Protein AF-A0A846T866-F1 (afdb_monomer)

Mean predicted aligned error: 5.75 Å

Sequence (91 aa):
MTDQPSNPDWPRWINDLYRLLGIRPQFVLSGQIRDVVLAPFDGQAVLLPLLDSLWEALALRGYQFLLVYDRVDGVRIHPNTPAARQCAQRA

Nearest PDB structures (foldseek):
 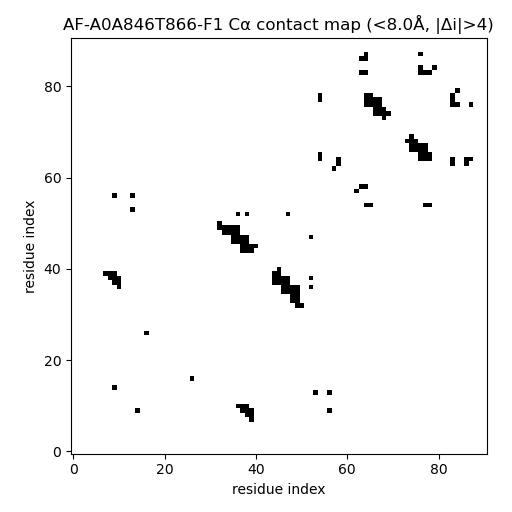 3aei-assembly2_B  TM=5.178E-01  e=3.480E+00  Thermococcus sp. JCM 11816
  8ova-assembly1_AD  TM=3.568E-01  e=3.969E+00  Trypanosoma brucei brucei
  2zdi-assembly1_B-2  TM=5.632E-01  e=9.964E+00  Pyrococcus horikoshii

Radius of gyration: 14.59 Å; Cα contacts (8 Å, |Δi|>4): 78; chains: 1; bounding box: 31×30×51 Å

pLDDT: mean 87.63, std 12.88, range [38.16, 96.62]

Structure (mmCIF, N/CA/C/O backbone):
data_AF-A0A846T866-F1
#
_entry.id   AF-A0A846T866-F1
#
loop_
_atom_site.group_PDB
_atom_site.id
_atom_site.type_symbol
_atom_site.label_atom_id
_atom_site.label_alt_id
_atom_site.label_comp_id
_atom_site.label_asym_id
_atom_site.label_entity_id
_atom_site.label_seq_id
_atom_site.pdbx_PDB_ins_code
_atom_site.Cartn_x
_atom_site.Cartn_y
_atom_site.Cartn_z
_atom_site.occupancy
_atom_site.B_iso_or_equiv
_atom_site.auth_seq_id
_atom_site.auth_comp_id
_atom_site.auth_asym_id
_atom_site.auth_atom_id
_atom_site.pdbx_PDB_model_num
ATOM 1 N N . MET A 1 1 ? 9.659 5.304 -33.819 1.00 38.78 1 MET A N 1
ATOM 2 C CA . MET A 1 1 ? 9.867 4.328 -32.733 1.00 38.78 1 MET A CA 1
ATOM 3 C C . MET A 1 1 ? 9.412 5.027 -31.466 1.00 38.78 1 MET A C 1
ATOM 5 O O . MET A 1 1 ? 10.148 5.834 -30.925 1.00 38.78 1 MET A O 1
ATOM 9 N N . THR A 1 2 ? 8.124 4.912 -31.146 1.00 38.16 2 THR A N 1
ATOM 10 C CA . THR A 1 2 ? 7.523 5.563 -29.975 1.00 38.16 2 THR A CA 1
ATOM 11 C C . THR A 1 2 ? 8.027 4.847 -28.737 1.00 38.16 2 THR A C 1
ATOM 13 O O . THR A 1 2 ? 7.665 3.692 -28.523 1.00 38.16 2 THR A O 1
ATOM 16 N N . ASP A 1 3 ? 8.886 5.520 -27.980 1.00 42.03 3 ASP A N 1
ATOM 17 C CA . ASP A 1 3 ? 9.300 5.094 -26.651 1.00 42.03 3 ASP A CA 1
ATOM 18 C C . ASP A 1 3 ? 8.033 5.083 -25.784 1.00 42.03 3 ASP A C 1
ATOM 20 O O . ASP A 1 3 ? 7.499 6.124 -25.396 1.00 42.03 3 ASP A O 1
ATOM 24 N N . GLN A 1 4 ? 7.436 3.902 -25.615 1.00 48.09 4 GLN A N 1
ATOM 25 C CA . GLN A 1 4 ? 6.463 3.698 -24.551 1.00 48.09 4 GLN A CA 1
ATOM 26 C C . GLN A 1 4 ? 7.232 3.955 -23.258 1.00 48.09 4 GLN A C 1
ATOM 28 O O . GLN A 1 4 ? 8.282 3.332 -23.102 1.00 48.09 4 GLN A O 1
ATOM 33 N N . PRO A 1 5 ? 6.764 4.828 -22.347 1.00 44.94 5 PRO A N 1
ATOM 34 C CA . PRO A 1 5 ? 7.427 4.956 -21.061 1.00 44.94 5 PRO A CA 1
ATOM 35 C C . PRO A 1 5 ? 7.456 3.554 -20.460 1.00 44.94 5 PRO A C 1
ATOM 37 O O . PRO A 1 5 ? 6.398 2.942 -20.270 1.00 44.94 5 PRO A O 1
ATOM 40 N N . SER A 1 6 ? 8.661 3.008 -20.269 1.00 56.25 6 SER A N 1
ATOM 41 C CA . SER A 1 6 ? 8.831 1.752 -19.559 1.00 56.25 6 SER A CA 1
A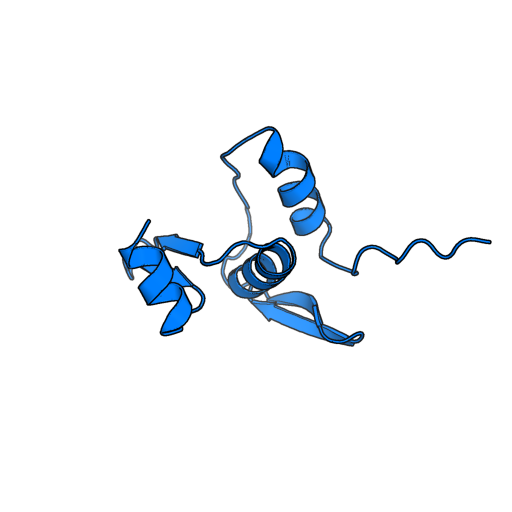TOM 42 C C . SER A 1 6 ? 8.053 1.912 -18.265 1.00 56.25 6 SER A C 1
ATOM 44 O O . SER A 1 6 ? 8.209 2.901 -17.546 1.00 56.25 6 SER A O 1
ATOM 46 N N . ASN A 1 7 ? 7.108 0.999 -18.028 1.00 57.62 7 ASN A N 1
ATOM 47 C CA . ASN A 1 7 ? 6.424 0.960 -16.749 1.00 57.62 7 ASN A CA 1
ATOM 48 C C . ASN A 1 7 ? 7.528 1.022 -15.687 1.00 57.62 7 ASN A C 1
ATOM 50 O O . ASN A 1 7 ? 8.461 0.226 -15.818 1.00 57.62 7 ASN A O 1
ATOM 54 N N . PRO A 1 8 ? 7.484 1.967 -14.726 1.00 63.84 8 PRO A N 1
ATOM 55 C CA . PRO A 1 8 ? 8.537 2.089 -13.728 1.00 63.84 8 PRO A CA 1
ATOM 56 C C . PRO A 1 8 ? 8.858 0.694 -13.188 1.00 63.84 8 PRO A C 1
ATOM 58 O O . PRO A 1 8 ? 7.917 -0.091 -13.026 1.00 63.84 8 PRO A O 1
ATOM 61 N N . ASP A 1 9 ? 10.149 0.376 -13.008 1.00 81.25 9 ASP A N 1
ATOM 62 C CA . ASP A 1 9 ? 10.680 -0.967 -12.695 1.00 81.25 9 ASP A CA 1
ATOM 63 C C . ASP A 1 9 ? 10.258 -1.451 -11.293 1.00 81.25 9 ASP A C 1
ATOM 65 O O . ASP A 1 9 ? 11.058 -1.769 -10.416 1.00 81.25 9 ASP A O 1
ATOM 69 N N . TRP A 1 10 ? 8.952 -1.476 -11.054 1.00 89.31 10 TRP A N 1
ATOM 70 C CA . TRP A 1 10 ? 8.314 -1.973 -9.862 1.00 89.31 10 TRP A CA 1
ATOM 71 C C . TRP A 1 10 ? 8.422 -3.495 -9.832 1.00 89.31 10 TRP A C 1
ATOM 73 O O . TRP A 1 10 ? 8.288 -4.154 -10.875 1.00 89.31 10 TRP A O 1
ATOM 83 N N . PRO A 1 11 ? 8.532 -4.081 -8.630 1.00 89.62 11 PRO A N 1
ATOM 84 C CA . PRO A 1 11 ? 8.355 -5.503 -8.428 1.00 89.62 11 PRO A CA 1
ATOM 85 C C . PRO A 1 11 ? 7.103 -6.006 -9.143 1.00 89.62 11 PRO A C 1
ATOM 87 O O . PRO A 1 11 ? 6.026 -5.408 -9.065 1.00 89.62 11 PRO A O 1
ATOM 90 N N . ARG A 1 12 ? 7.228 -7.147 -9.822 1.00 90.81 12 ARG A N 1
ATOM 91 C CA . ARG A 1 12 ? 6.137 -7.734 -10.609 1.00 90.81 12 ARG A CA 1
ATOM 92 C C . ARG A 1 12 ? 4.822 -7.836 -9.823 1.00 90.81 12 ARG A C 1
ATOM 94 O O . ARG A 1 12 ? 3.770 -7.542 -10.376 1.00 90.81 12 ARG A O 1
ATOM 101 N N . TRP A 1 13 ? 4.882 -8.189 -8.539 1.00 91.00 13 TRP A N 1
ATOM 102 C CA . TRP A 1 13 ? 3.693 -8.332 -7.696 1.00 91.00 13 TRP A CA 1
ATOM 103 C C . TRP A 1 13 ? 2.923 -7.013 -7.494 1.00 91.00 13 TRP A C 1
ATOM 105 O O . TRP A 1 13 ? 1.699 -7.046 -7.409 1.00 91.00 13 TRP A O 1
ATOM 115 N N . ILE A 1 14 ? 3.598 -5.856 -7.479 1.00 92.38 14 ILE A N 1
ATOM 116 C CA . ILE A 1 14 ? 2.953 -4.530 -7.408 1.00 92.38 14 ILE A CA 1
ATOM 117 C C . ILE A 1 14 ? 2.195 -4.243 -8.705 1.00 92.38 14 ILE A C 1
ATOM 119 O O . ILE A 1 14 ? 1.065 -3.746 -8.692 1.00 92.38 14 ILE A O 1
ATOM 123 N N . ASN A 1 15 ? 2.807 -4.583 -9.840 1.00 90.44 15 ASN A N 1
ATOM 124 C CA . ASN A 1 15 ? 2.171 -4.447 -11.147 1.00 90.44 15 ASN A CA 1
ATOM 125 C C . ASN A 1 15 ? 0.950 -5.366 -11.276 1.00 90.44 15 ASN A C 1
ATOM 127 O O . ASN A 1 15 ? -0.092 -4.930 -11.771 1.00 90.44 15 ASN A O 1
ATOM 131 N N . ASP A 1 16 ? 1.055 -6.603 -10.791 1.00 92.31 16 ASP A N 1
ATOM 132 C CA . ASP A 1 16 ? -0.044 -7.569 -10.786 1.00 92.31 16 ASP A CA 1
ATOM 133 C C . ASP A 1 16 ? -1.189 -7.116 -9.863 1.00 92.31 16 ASP A C 1
ATOM 135 O O . ASP A 1 16 ? -2.348 -7.133 -10.284 1.00 92.31 16 ASP A O 1
ATOM 139 N N . LEU A 1 17 ? -0.883 -6.627 -8.653 1.00 92.62 17 LEU A N 1
ATOM 140 C CA . LEU A 1 17 ? -1.875 -6.091 -7.711 1.00 92.62 17 LEU A CA 1
ATOM 141 C C . LEU A 1 17 ? -2.714 -4.990 -8.361 1.00 92.62 17 LEU A C 1
ATOM 143 O O . LEU A 1 17 ? -3.939 -5.030 -8.306 1.00 92.62 17 LEU A O 1
ATOM 147 N N . TYR A 1 18 ? -2.073 -4.042 -9.041 1.00 88.31 18 TYR A N 1
ATOM 148 C CA . TYR A 1 18 ? -2.789 -2.957 -9.704 1.00 88.31 18 TYR A CA 1
ATOM 149 C C . TYR A 1 18 ? -3.677 -3.410 -10.853 1.00 88.31 18 TYR A C 1
ATOM 151 O O . TYR A 1 18 ? -4.833 -3.000 -10.932 1.00 88.31 18 TYR A O 1
ATOM 159 N N . ARG A 1 19 ? -3.157 -4.275 -11.732 1.00 89.81 19 ARG A N 1
ATOM 160 C CA . ARG A 1 19 ? -3.936 -4.818 -12.856 1.00 89.81 19 ARG A CA 1
ATOM 161 C C . ARG A 1 19 ? -5.205 -5.513 -12.375 1.00 89.81 19 ARG A C 1
ATOM 163 O O . ARG A 1 19 ? -6.223 -5.480 -13.057 1.00 89.81 19 ARG A O 1
ATOM 170 N N . LEU A 1 20 ? -5.135 -6.145 -11.208 1.00 93.56 20 LEU A N 1
ATOM 171 C CA . LEU A 1 20 ? -6.233 -6.908 -10.634 1.00 93.56 20 LEU A CA 1
ATOM 172 C C . LEU A 1 20 ? -7.144 -6.084 -9.722 1.00 93.56 20 LEU A C 1
ATOM 174 O O . LEU A 1 20 ? -8.250 -6.540 -9.438 1.00 93.56 20 LEU A O 1
ATOM 178 N N . LEU A 1 21 ? -6.725 -4.899 -9.275 1.00 90.94 21 LEU A N 1
ATOM 179 C CA . LEU A 1 21 ? -7.454 -4.110 -8.279 1.00 90.94 21 LEU A CA 1
ATOM 180 C C . LEU A 1 21 ? -8.861 -3.711 -8.751 1.00 90.94 21 LEU A C 1
ATOM 182 O O . LEU A 1 21 ? -9.805 -3.708 -7.968 1.00 90.94 21 LEU A O 1
ATOM 186 N N . GLY A 1 22 ? -9.018 -3.435 -10.050 1.00 88.81 22 GLY A N 1
ATOM 187 C CA . GLY A 1 22 ? -10.323 -3.148 -10.658 1.00 88.81 22 GLY A CA 1
ATOM 188 C C . GLY A 1 22 ? -11.236 -4.372 -10.803 1.00 88.81 22 GLY A C 1
ATOM 189 O O . GLY A 1 22 ? -12.413 -4.223 -11.108 1.00 88.81 22 GLY A O 1
ATOM 190 N N . ILE A 1 23 ? -10.703 -5.580 -10.600 1.00 95.31 23 ILE A N 1
ATOM 191 C CA . ILE A 1 23 ? -11.421 -6.852 -10.766 1.00 95.31 23 ILE A CA 1
ATOM 192 C C . ILE A 1 23 ? -11.751 -7.465 -9.404 1.00 95.31 23 ILE A C 1
ATOM 194 O O . ILE A 1 23 ? -12.817 -8.054 -9.227 1.00 95.31 23 ILE A O 1
ATOM 198 N N . ARG A 1 24 ? -10.828 -7.373 -8.440 1.00 94.25 24 ARG A N 1
ATOM 199 C CA . ARG A 1 24 ? -10.962 -7.978 -7.112 1.00 94.25 24 ARG A CA 1
ATOM 200 C C . ARG A 1 24 ? -10.547 -6.986 -6.026 1.00 94.25 24 ARG A C 1
ATOM 202 O O . ARG A 1 24 ? -9.472 -6.406 -6.135 1.00 94.25 24 ARG A O 1
ATOM 209 N N . PRO A 1 25 ? -11.341 -6.846 -4.951 1.00 89.56 25 PRO A N 1
ATOM 210 C CA . PRO A 1 25 ? -11.027 -5.917 -3.868 1.00 89.56 25 PRO A CA 1
ATOM 211 C C . PRO A 1 25 ? -10.073 -6.500 -2.815 1.00 89.56 25 PRO A C 1
ATOM 213 O O . PRO A 1 25 ? -9.585 -5.760 -1.967 1.00 89.56 25 PRO A O 1
ATOM 216 N N . GLN A 1 26 ? -9.825 -7.815 -2.824 1.00 94.19 26 GLN A N 1
ATOM 217 C CA . GLN A 1 26 ? -9.065 -8.499 -1.779 1.00 94.19 26 GLN A CA 1
ATOM 218 C C . GLN A 1 26 ? -7.871 -9.256 -2.355 1.00 94.19 26 GLN A C 1
ATOM 220 O O . GLN A 1 26 ? -8.004 -10.034 -3.301 1.00 94.19 26 GLN A O 1
ATOM 225 N N . PHE A 1 27 ? -6.717 -9.054 -1.722 1.00 92.75 27 PHE A N 1
ATOM 226 C CA . PHE A 1 27 ? -5.448 -9.681 -2.067 1.00 92.75 27 PHE A CA 1
ATOM 227 C C . PHE A 1 27 ? -4.810 -10.272 -0.817 1.00 92.75 27 PHE A C 1
ATOM 229 O O . PHE A 1 27 ? -4.927 -9.713 0.272 1.00 92.75 27 PHE A O 1
ATOM 236 N N . VAL A 1 28 ? -4.106 -11.386 -0.991 1.00 93.06 28 VAL A N 1
ATOM 237 C CA . VAL A 1 28 ? -3.248 -11.964 0.041 1.00 93.06 28 VAL A CA 1
ATOM 238 C C . VAL A 1 28 ? -1.829 -11.948 -0.498 1.00 93.06 28 VAL A C 1
ATOM 240 O O . VAL A 1 28 ? -1.544 -12.579 -1.514 1.00 93.06 28 VAL A O 1
ATOM 243 N N . LEU A 1 29 ? -0.952 -11.212 0.179 1.00 90.12 29 LEU A N 1
ATOM 244 C CA . LEU A 1 29 ? 0.482 -11.259 -0.068 1.00 90.12 29 LEU A CA 1
ATOM 245 C C . LEU A 1 29 ? 1.116 -12.178 0.974 1.00 90.12 29 LEU A C 1
ATOM 247 O O . LEU A 1 29 ? 0.913 -11.997 2.172 1.00 90.12 29 LEU A O 1
ATOM 251 N N . SER A 1 30 ? 1.867 -13.171 0.513 1.00 89.56 30 SER A N 1
ATOM 252 C CA . SER A 1 30 ? 2.617 -14.095 1.364 1.00 89.56 30 SER A CA 1
ATOM 253 C C . SER A 1 30 ? 4.109 -13.778 1.301 1.00 89.56 30 SER A C 1
ATOM 255 O O . SER A 1 30 ? 4.638 -13.592 0.207 1.00 89.56 30 SER A O 1
ATOM 257 N N . GLY A 1 31 ? 4.790 -13.763 2.446 1.00 87.25 31 GLY A N 1
ATOM 258 C CA . GLY A 1 31 ? 6.213 -13.425 2.550 1.00 87.25 31 GLY A CA 1
ATOM 259 C C . GLY A 1 31 ? 6.550 -12.845 3.923 1.00 87.25 31 GLY A C 1
ATOM 260 O O . GLY A 1 31 ? 5.718 -12.903 4.834 1.00 87.25 31 GLY A O 1
ATOM 261 N N . GLN A 1 32 ? 7.750 -12.280 4.088 1.00 87.94 32 GLN A N 1
ATOM 262 C CA . GLN A 1 32 ? 8.077 -11.554 5.313 1.00 87.94 32 GLN A CA 1
ATOM 263 C C . GLN A 1 32 ? 7.556 -10.121 5.203 1.00 87.94 32 GLN A C 1
ATOM 265 O O . GLN A 1 32 ? 7.890 -9.378 4.288 1.00 87.94 32 GLN A O 1
ATOM 270 N N . ILE A 1 33 ? 6.773 -9.685 6.189 1.00 85.06 33 ILE A N 1
ATOM 271 C CA . ILE A 1 33 ? 6.240 -8.312 6.217 1.00 85.06 33 ILE A CA 1
ATOM 272 C C . ILE A 1 33 ? 7.342 -7.241 6.330 1.00 85.06 33 ILE A C 1
ATOM 274 O O . ILE A 1 33 ? 7.113 -6.076 6.020 1.00 85.06 33 ILE A O 1
ATOM 278 N N . ARG A 1 34 ? 8.539 -7.642 6.779 1.00 87.00 34 ARG A N 1
ATOM 279 C CA . ARG A 1 34 ? 9.732 -6.792 6.906 1.00 87.00 34 ARG A CA 1
ATOM 280 C C . ARG A 1 34 ? 10.678 -6.908 5.710 1.00 87.00 34 ARG A C 1
ATOM 282 O O . ARG A 1 34 ? 11.809 -6.437 5.803 1.00 87.00 34 ARG A O 1
ATOM 289 N N . ASP A 1 35 ? 10.241 -7.544 4.625 1.00 91.81 35 ASP A N 1
ATOM 290 C CA . ASP A 1 35 ? 11.023 -7.578 3.397 1.00 91.81 35 ASP A CA 1
ATOM 291 C C . ASP A 1 35 ? 11.236 -6.164 2.858 1.00 91.81 35 ASP A C 1
ATOM 293 O O . ASP A 1 35 ? 10.386 -5.274 2.976 1.00 91.81 35 ASP A O 1
ATOM 297 N N . VAL A 1 36 ? 12.404 -5.991 2.253 1.00 93.75 36 VAL A N 1
ATOM 298 C CA . VAL A 1 36 ? 12.807 -4.780 1.553 1.00 93.75 36 VAL A CA 1
ATOM 299 C C . VAL A 1 36 ? 12.862 -5.110 0.070 1.00 93.75 36 VAL A C 1
ATOM 301 O O . VAL A 1 36 ? 13.428 -6.128 -0.328 1.00 93.75 36 VAL A O 1
ATOM 304 N N . VAL A 1 37 ? 12.260 -4.260 -0.752 1.00 91.25 37 VAL A N 1
ATOM 305 C CA . VAL A 1 37 ? 12.161 -4.439 -2.199 1.00 91.25 37 VAL A CA 1
ATOM 306 C C . VAL A 1 37 ? 12.827 -3.279 -2.924 1.00 91.25 37 VAL A C 1
ATOM 308 O O . VAL A 1 37 ? 12.892 -2.163 -2.412 1.00 91.25 37 VAL A O 1
ATOM 311 N N . LEU A 1 38 ? 13.308 -3.547 -4.135 1.00 91.88 38 LEU A N 1
ATOM 312 C CA . LEU A 1 38 ? 13.745 -2.494 -5.044 1.00 91.88 38 LEU A CA 1
ATOM 313 C C . LEU A 1 38 ? 12.515 -1.802 -5.628 1.00 91.88 38 LEU A C 1
ATOM 315 O O . LEU A 1 38 ? 11.628 -2.465 -6.164 1.00 91.88 38 LEU A O 1
ATOM 319 N N . ALA A 1 39 ? 12.475 -0.484 -5.512 1.00 90.94 39 ALA A N 1
ATOM 320 C CA . ALA A 1 39 ? 11.422 0.372 -6.025 1.00 90.94 39 ALA A CA 1
ATOM 321 C C . ALA A 1 39 ? 12.037 1.519 -6.840 1.00 90.94 39 ALA A C 1
ATOM 323 O O . ALA A 1 39 ? 13.095 2.033 -6.470 1.00 90.94 39 ALA A O 1
ATOM 324 N N . PRO A 1 40 ? 11.397 1.941 -7.936 1.00 90.00 40 PRO A N 1
ATOM 325 C CA . PRO A 1 40 ? 11.822 3.112 -8.682 1.00 90.00 40 PRO A CA 1
ATOM 326 C C . PRO A 1 40 ? 11.435 4.387 -7.922 1.00 90.00 40 PRO A C 1
ATOM 328 O O . PRO A 1 40 ? 10.267 4.602 -7.600 1.00 90.00 40 PRO A O 1
ATOM 331 N N . PHE A 1 41 ? 12.410 5.255 -7.675 1.00 85.50 41 PHE A N 1
ATOM 332 C CA . PHE A 1 41 ? 12.226 6.585 -7.105 1.00 85.50 41 PHE A CA 1
ATO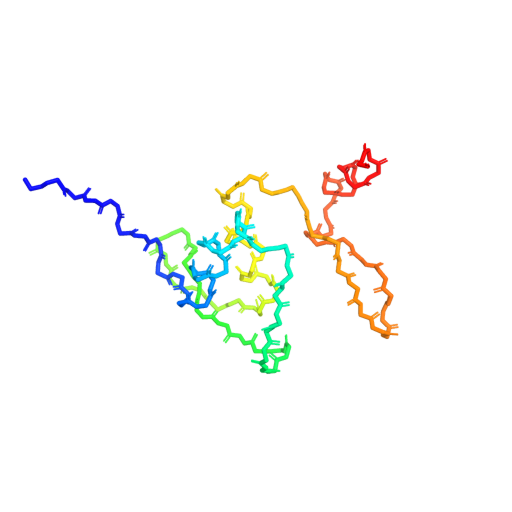M 333 C C . PHE A 1 41 ? 13.125 7.572 -7.851 1.00 85.50 41 PHE A C 1
ATOM 335 O O . PHE A 1 41 ? 14.336 7.382 -7.912 1.00 85.50 41 PHE A O 1
ATOM 342 N N . ASP A 1 42 ? 12.522 8.598 -8.453 1.00 83.69 42 ASP A N 1
ATOM 343 C CA . ASP A 1 42 ? 13.224 9.650 -9.207 1.00 83.69 42 ASP A CA 1
ATOM 344 C C . ASP A 1 42 ? 14.262 9.122 -10.228 1.00 83.69 42 ASP A C 1
ATOM 346 O O . ASP A 1 42 ? 15.412 9.552 -10.295 1.00 83.69 42 ASP A O 1
ATOM 350 N N . GLY A 1 43 ? 13.876 8.098 -10.999 1.00 82.38 43 GLY A N 1
ATOM 351 C CA . GLY A 1 43 ? 14.740 7.480 -12.015 1.00 82.38 43 GLY A CA 1
ATOM 352 C C . GLY A 1 43 ? 15.877 6.606 -11.466 1.00 82.38 43 GLY A C 1
ATOM 353 O O . GLY A 1 43 ? 16.685 6.109 -12.249 1.00 82.38 43 GLY A O 1
ATOM 354 N N . GLN A 1 44 ? 15.943 6.391 -10.152 1.00 86.56 44 GLN A N 1
ATOM 355 C CA . GLN A 1 44 ? 16.895 5.498 -9.488 1.00 86.56 44 GLN A CA 1
ATOM 356 C C . GLN A 1 44 ? 16.169 4.336 -8.805 1.00 86.56 44 GLN A C 1
ATOM 358 O O . GLN A 1 44 ? 15.003 4.443 -8.427 1.00 86.56 44 GLN A O 1
ATOM 363 N N . ALA A 1 45 ? 16.863 3.213 -8.622 1.00 89.56 45 ALA A N 1
ATOM 364 C CA . ALA A 1 45 ? 16.355 2.111 -7.813 1.00 89.56 45 ALA A CA 1
ATOM 365 C C . ALA A 1 45 ? 16.728 2.334 -6.340 1.00 89.56 45 ALA A C 1
ATOM 367 O O . ALA A 1 45 ? 17.906 2.444 -6.000 1.00 89.56 45 ALA A O 1
ATOM 368 N N . VAL A 1 46 ? 15.725 2.376 -5.467 1.00 93.12 46 VAL A N 1
ATOM 369 C CA . VAL A 1 46 ? 15.884 2.517 -4.015 1.00 93.12 46 VAL A CA 1
ATOM 370 C C . VAL A 1 46 ? 15.323 1.299 -3.293 1.00 93.12 46 VAL A C 1
ATOM 372 O O . VAL A 1 46 ? 14.445 0.603 -3.797 1.00 93.12 46 VAL A O 1
ATOM 375 N N . LEU A 1 47 ? 15.843 1.027 -2.100 1.00 94.38 47 LEU A N 1
ATOM 376 C CA . LEU A 1 47 ? 15.358 -0.044 -1.239 1.00 94.38 47 LEU A CA 1
ATOM 377 C C . LEU A 1 47 ? 14.255 0.490 -0.323 1.00 94.38 47 LEU A C 1
ATOM 379 O O . LEU A 1 47 ? 14.511 1.381 0.484 1.00 94.38 47 LEU A O 1
ATOM 383 N N . LEU A 1 48 ? 13.052 -0.074 -0.428 1.00 94.12 48 LEU A N 1
ATOM 384 C CA . LEU A 1 48 ? 11.898 0.297 0.390 1.00 94.12 48 LEU A CA 1
ATOM 385 C C . LEU A 1 48 ? 11.321 -0.916 1.125 1.00 94.12 48 LEU A C 1
ATOM 387 O O . LEU A 1 48 ? 11.235 -1.996 0.538 1.00 94.12 48 LEU A O 1
ATOM 391 N N . PRO A 1 49 ? 10.873 -0.762 2.383 1.00 94.19 49 PRO A N 1
ATOM 392 C CA . PRO A 1 49 ? 10.030 -1.755 3.039 1.00 94.19 49 PRO A CA 1
ATOM 393 C C . PRO A 1 49 ? 8.796 -2.106 2.200 1.00 94.19 49 PRO A C 1
ATOM 395 O O . PRO A 1 49 ? 8.273 -1.268 1.465 1.00 94.19 49 PRO A O 1
ATOM 398 N N . LEU A 1 50 ? 8.284 -3.329 2.350 1.00 92.38 50 LEU A N 1
ATOM 399 C CA . LEU A 1 50 ? 7.130 -3.821 1.587 1.00 92.38 50 LEU A CA 1
ATOM 400 C C . LEU A 1 50 ? 5.933 -2.857 1.621 1.00 92.38 50 LEU A C 1
ATOM 402 O O . LEU A 1 50 ? 5.381 -2.537 0.568 1.00 92.38 50 LEU A O 1
ATOM 406 N N . LEU A 1 51 ? 5.549 -2.370 2.806 1.00 93.25 51 LEU A N 1
ATOM 407 C CA . LEU A 1 51 ? 4.424 -1.439 2.950 1.00 93.25 51 LEU A CA 1
ATOM 408 C C . LEU A 1 51 ? 4.676 -0.115 2.217 1.00 93.25 51 LEU A C 1
ATOM 410 O O . LEU A 1 51 ? 3.790 0.361 1.511 1.00 93.25 51 LEU A O 1
ATOM 414 N N . ASP A 1 52 ? 5.883 0.432 2.347 1.00 94.00 52 ASP A N 1
ATOM 415 C CA . ASP A 1 52 ? 6.261 1.707 1.737 1.00 94.00 52 ASP A CA 1
ATOM 416 C C . ASP A 1 52 ? 6.293 1.573 0.209 1.00 94.00 52 ASP A C 1
ATOM 418 O O . ASP A 1 52 ? 5.757 2.413 -0.504 1.00 94.00 52 ASP A O 1
ATOM 422 N N . SER A 1 53 ? 6.812 0.457 -0.313 1.00 93.19 53 SER A N 1
ATOM 423 C CA . SER A 1 53 ? 6.805 0.182 -1.754 1.00 93.19 53 SER A CA 1
ATOM 424 C C . SER A 1 53 ? 5.390 0.076 -2.333 1.00 93.19 53 SER A C 1
ATOM 426 O O . SER A 1 53 ? 5.122 0.587 -3.421 1.00 93.19 53 SER A O 1
ATOM 428 N N . LEU A 1 54 ? 4.465 -0.551 -1.595 1.00 92.56 54 LEU A N 1
ATOM 429 C CA . LEU A 1 54 ? 3.059 -0.629 -1.980 1.00 92.56 54 LEU A CA 1
ATOM 430 C C . LEU A 1 54 ? 2.422 0.761 -1.976 1.00 92.56 54 LEU A C 1
ATOM 432 O O . LEU A 1 54 ? 1.692 1.103 -2.906 1.00 92.56 54 LEU A O 1
ATOM 436 N N . TRP A 1 55 ? 2.692 1.548 -0.934 1.00 94.25 55 TRP A N 1
ATOM 437 C CA . TRP A 1 55 ? 2.190 2.907 -0.826 1.00 94.25 55 TRP A CA 1
ATOM 438 C C . TRP A 1 55 ? 2.663 3.780 -1.982 1.00 94.25 55 TRP A C 1
ATOM 440 O O . TRP A 1 55 ? 1.814 4.343 -2.665 1.00 94.25 55 TRP A O 1
ATOM 450 N N . GLU A 1 56 ? 3.965 3.847 -2.252 1.00 93.31 56 GLU A N 1
ATOM 451 C CA . GLU A 1 56 ? 4.514 4.682 -3.327 1.00 93.31 56 GLU A CA 1
ATOM 452 C C . GLU A 1 56 ? 3.882 4.336 -4.685 1.00 93.31 56 GLU A C 1
ATOM 454 O O . GLU A 1 56 ? 3.434 5.214 -5.427 1.00 93.31 56 GLU A O 1
ATOM 459 N N . ALA A 1 57 ? 3.725 3.043 -4.981 1.00 91.69 57 ALA A N 1
ATOM 460 C CA . ALA A 1 57 ? 3.086 2.600 -6.215 1.00 91.69 57 ALA A CA 1
ATOM 461 C C . ALA A 1 57 ? 1.598 2.988 -6.318 1.00 91.69 57 ALA A C 1
ATOM 463 O O . ALA A 1 57 ? 1.098 3.232 -7.421 1.00 91.69 57 ALA A O 1
ATOM 464 N N . LEU A 1 58 ? 0.867 3.022 -5.201 1.00 92.38 58 LEU A N 1
ATOM 465 C CA . LEU A 1 58 ? -0.539 3.439 -5.156 1.00 92.38 58 LEU A CA 1
ATOM 466 C C . LEU A 1 58 ? -0.681 4.967 -5.142 1.00 92.38 58 LEU A C 1
ATOM 468 O O . LEU A 1 58 ? -1.574 5.502 -5.798 1.00 92.38 58 LEU A O 1
ATOM 472 N N . ALA A 1 59 ? 0.212 5.686 -4.468 1.00 92.81 59 ALA A N 1
ATOM 473 C CA . ALA A 1 59 ? 0.224 7.144 -4.416 1.00 92.81 59 ALA A CA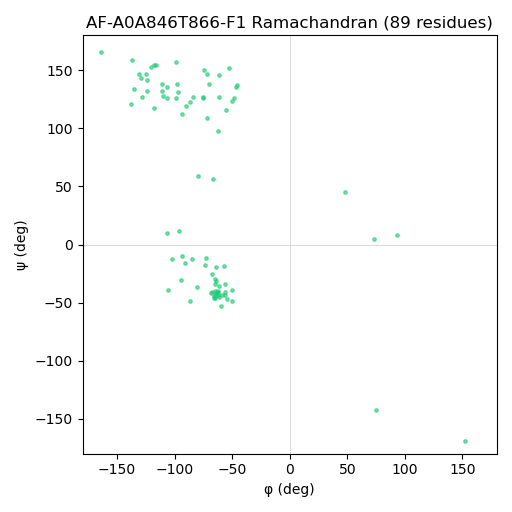 1
ATOM 474 C C . ALA A 1 59 ? 0.364 7.746 -5.821 1.00 92.81 59 ALA A C 1
ATOM 476 O O . ALA A 1 59 ? -0.418 8.620 -6.202 1.00 92.81 59 ALA A O 1
ATOM 477 N N . LEU A 1 60 ? 1.257 7.185 -6.649 1.00 89.69 60 LEU A N 1
ATOM 478 C CA . L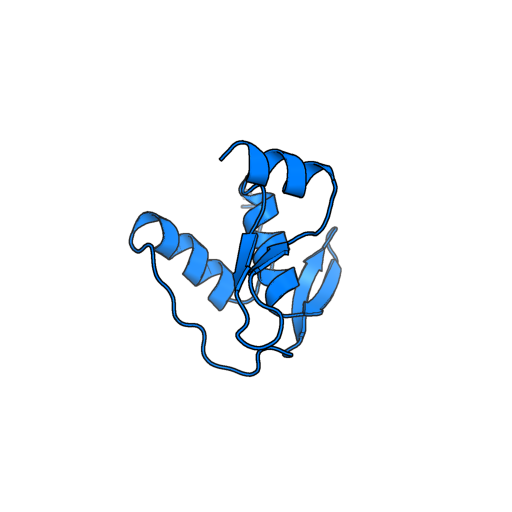EU A 1 60 ? 1.407 7.543 -8.070 1.00 89.69 60 LEU A CA 1
ATOM 479 C C . LEU A 1 60 ? 0.120 7.371 -8.894 1.00 89.69 60 LEU A C 1
ATOM 481 O O . LEU A 1 60 ? -0.004 7.926 -9.983 1.00 89.69 60 LEU A O 1
ATOM 485 N N . ARG A 1 61 ? -0.841 6.593 -8.391 1.00 86.94 61 ARG A N 1
ATOM 486 C CA . ARG A 1 61 ? -2.121 6.288 -9.042 1.00 86.94 61 ARG A CA 1
ATOM 487 C C . ARG A 1 61 ? -3.309 7.006 -8.398 1.00 86.94 61 ARG A C 1
ATOM 489 O O . ARG A 1 61 ? -4.448 6.711 -8.743 1.00 86.94 61 ARG A O 1
ATOM 496 N N . GLY A 1 62 ? -3.054 7.957 -7.497 1.00 91.50 62 GLY A N 1
ATOM 497 C CA . GLY A 1 62 ? -4.067 8.850 -6.928 1.00 91.50 62 GLY A CA 1
ATOM 498 C C . GLY A 1 62 ? -4.699 8.378 -5.617 1.00 91.50 62 GLY A C 1
ATOM 499 O O . GLY A 1 62 ? -5.645 9.007 -5.143 1.00 91.50 62 GLY A O 1
ATOM 500 N N . TYR A 1 63 ? -4.192 7.306 -5.003 1.00 92.94 63 TYR A N 1
ATOM 501 C CA . TYR A 1 63 ? -4.617 6.920 -3.656 1.00 92.94 63 TYR A CA 1
ATOM 502 C C . TYR A 1 63 ? -4.094 7.927 -2.627 1.00 92.94 63 TYR A C 1
ATOM 504 O O . TYR A 1 63 ? -2.954 8.377 -2.707 1.00 92.94 63 TYR A O 1
ATOM 512 N N . GLN A 1 64 ? -4.932 8.286 -1.652 1.00 95.25 64 GLN A N 1
ATOM 513 C CA . GLN A 1 64 ? -4.614 9.356 -0.696 1.00 95.25 64 GLN A CA 1
ATOM 514 C C . GLN A 1 64 ? -3.983 8.855 0.603 1.00 95.25 64 GLN A C 1
ATOM 516 O O . GLN A 1 64 ? -3.212 9.577 1.232 1.00 95.25 64 GLN A O 1
ATOM 521 N N . PHE A 1 65 ? -4.336 7.642 1.021 1.00 96.56 65 PHE A N 1
ATOM 522 C CA . PHE A 1 65 ? -3.792 6.990 2.204 1.00 96.56 65 PHE A CA 1
ATOM 523 C C . PHE A 1 65 ? -4.107 5.490 2.175 1.00 96.56 65 PHE A C 1
ATOM 525 O O . PHE A 1 65 ? -4.984 5.035 1.438 1.00 96.56 65 PHE A O 1
ATOM 532 N N . LEU A 1 66 ? -3.419 4.738 3.026 1.00 95.44 66 LEU A N 1
ATOM 533 C CA . LEU A 1 66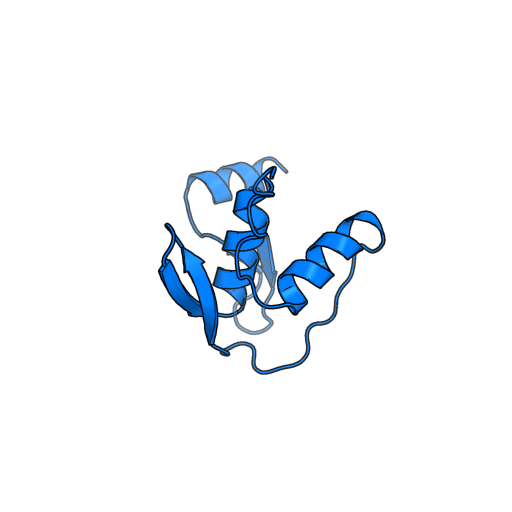 ? -3.740 3.369 3.402 1.00 95.44 66 LEU A CA 1
ATOM 534 C C . LEU A 1 66 ? -4.200 3.344 4.856 1.00 95.44 66 LEU A C 1
ATOM 536 O O . LEU A 1 66 ? -3.589 3.976 5.724 1.00 95.44 66 LEU A O 1
ATOM 540 N N . LEU A 1 67 ? -5.245 2.567 5.125 1.00 95.81 67 LEU A N 1
ATOM 541 C CA . LEU A 1 67 ? -5.602 2.167 6.478 1.00 95.81 67 LEU A CA 1
ATOM 542 C C . LEU A 1 67 ? -4.948 0.815 6.755 1.00 95.81 67 LEU A C 1
ATOM 544 O O . LEU A 1 67 ? -5.287 -0.190 6.133 1.00 95.81 67 LEU A O 1
ATOM 548 N N . VAL A 1 68 ? -3.982 0.799 7.662 1.00 95.38 68 VAL A N 1
ATOM 549 C CA . VAL A 1 68 ? -3.187 -0.384 7.983 1.00 95.38 68 VAL A CA 1
ATOM 550 C C . VAL A 1 68 ? -3.622 -0.906 9.336 1.00 95.38 68 VAL A C 1
ATOM 552 O O . VAL A 1 68 ? -3.610 -0.170 10.319 1.00 95.38 68 VAL A O 1
ATOM 555 N N . TYR A 1 69 ? -3.979 -2.182 9.384 1.00 94.75 69 TYR A N 1
ATOM 556 C CA . TYR A 1 69 ? -4.260 -2.887 10.623 1.00 94.75 69 TYR A CA 1
ATOM 557 C C . TYR A 1 69 ? -3.154 -3.904 10.897 1.00 94.75 69 TYR A C 1
ATOM 559 O O . TYR A 1 69 ? -2.851 -4.740 10.046 1.00 94.75 69 TYR A O 1
ATOM 567 N N . ASP A 1 70 ? -2.586 -3.843 12.094 1.00 91.25 70 ASP A N 1
ATOM 568 C CA . ASP A 1 70 ? -1.744 -4.887 12.664 1.00 91.25 70 ASP A CA 1
ATOM 569 C C . ASP A 1 70 ? -2.312 -5.296 14.029 1.00 91.25 70 ASP A C 1
ATOM 571 O O . ASP A 1 70 ? -2.887 -4.489 14.757 1.00 91.25 70 ASP A O 1
ATOM 575 N N . ARG A 1 71 ? -2.181 -6.573 14.391 1.00 92.88 71 ARG A N 1
ATOM 576 C CA . ARG A 1 71 ? -2.751 -7.093 15.642 1.00 92.88 71 ARG A CA 1
ATOM 577 C C . ARG A 1 71 ? -2.099 -6.536 16.907 1.00 92.88 71 ARG A C 1
ATOM 579 O O . ARG A 1 71 ? -2.728 -6.585 17.960 1.00 92.88 71 ARG A O 1
ATOM 586 N N . VAL A 1 72 ? -0.846 -6.109 16.820 1.00 92.81 72 VAL A N 1
ATOM 587 C CA . VAL A 1 72 ? -0.057 -5.572 17.930 1.00 92.81 72 VAL A CA 1
ATOM 588 C C . VAL A 1 72 ? -0.310 -4.075 18.066 1.00 92.81 72 VAL A C 1
ATOM 590 O O . VAL A 1 72 ? -0.634 -3.614 19.156 1.00 92.81 72 VAL A O 1
ATOM 593 N N . ASP A 1 73 ? -0.229 -3.337 16.957 1.00 88.88 73 ASP A N 1
ATOM 594 C CA . ASP A 1 73 ? -0.305 -1.867 16.968 1.00 88.88 73 ASP A CA 1
ATOM 595 C C . ASP A 1 73 ? -1.722 -1.311 16.730 1.00 88.88 73 ASP A C 1
ATOM 597 O O . ASP A 1 73 ? -1.961 -0.111 16.866 1.00 88.88 73 ASP A O 1
ATOM 601 N N . GLY A 1 74 ? -2.676 -2.162 16.351 1.00 94.88 74 GLY A N 1
ATOM 602 C CA . GLY A 1 74 ? -4.028 -1.757 15.987 1.00 94.88 74 GLY 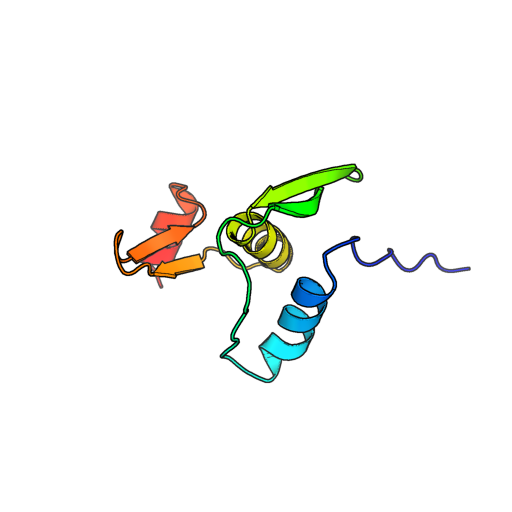A CA 1
ATOM 603 C C . GLY A 1 74 ? -4.097 -1.101 14.606 1.00 94.88 74 GLY A C 1
ATOM 604 O O . GLY A 1 74 ? -3.450 -1.534 13.653 1.00 94.88 74 GLY A O 1
ATOM 605 N N . VAL A 1 75 ? -4.944 -0.077 14.478 1.00 95.31 75 VAL A N 1
ATOM 606 C CA . VAL A 1 75 ? -5.199 0.623 13.210 1.00 95.31 75 VAL A CA 1
ATOM 607 C C . VAL A 1 75 ? -4.352 1.890 13.124 1.00 95.31 75 VAL A C 1
ATOM 609 O O . VAL A 1 75 ? -4.366 2.719 14.032 1.00 95.31 75 VAL A O 1
ATOM 612 N N . ARG A 1 76 ? -3.662 2.081 11.999 1.00 94.75 76 ARG A N 1
ATOM 613 C CA . ARG A 1 76 ? -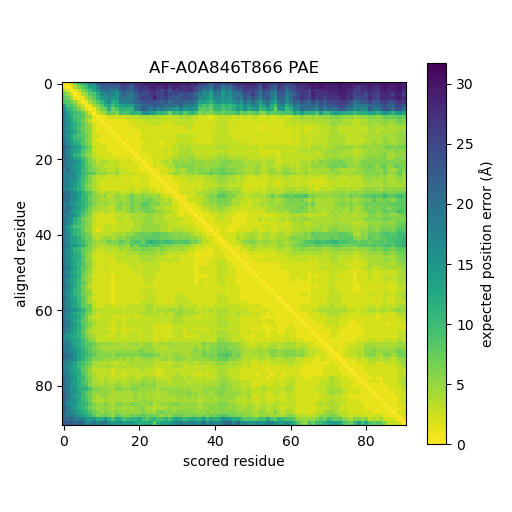2.868 3.277 11.693 1.00 94.75 76 ARG A CA 1
ATOM 614 C C . ARG A 1 76 ? -3.067 3.734 10.253 1.00 94.75 76 ARG A C 1
ATOM 616 O O . ARG A 1 76 ? -3.442 2.954 9.383 1.00 94.75 76 ARG A O 1
ATOM 623 N N . ILE A 1 77 ? -2.760 5.000 9.999 1.00 96.62 77 ILE A N 1
ATOM 624 C CA . ILE A 1 77 ? -2.779 5.588 8.656 1.00 96.62 77 ILE A CA 1
ATOM 625 C C . ILE A 1 77 ? -1.359 5.590 8.096 1.00 96.62 77 ILE A C 1
ATOM 627 O O . ILE A 1 77 ? -0.407 5.914 8.812 1.00 96.62 77 ILE A O 1
ATOM 631 N N . HIS A 1 78 ? -1.221 5.242 6.821 1.00 95.50 78 HIS A N 1
ATOM 632 C CA . HIS A 1 78 ? 0.039 5.296 6.095 1.00 95.50 78 HIS A CA 1
ATOM 633 C C . HIS A 1 78 ? -0.138 6.078 4.776 1.00 95.50 78 HIS A C 1
ATOM 635 O O . HIS A 1 78 ? -1.052 5.760 4.020 1.00 95.50 78 HIS A O 1
ATOM 641 N N . PRO A 1 79 ? 0.687 7.099 4.491 1.00 95.44 79 PRO A N 1
ATOM 642 C CA . PRO A 1 79 ? 1.755 7.617 5.332 1.00 95.44 79 PRO A CA 1
ATOM 643 C C . PRO A 1 79 ? 1.148 8.417 6.494 1.00 95.44 79 PRO A C 1
ATOM 645 O O . PRO A 1 79 ? 0.076 9.008 6.367 1.00 95.44 79 PRO A O 1
ATOM 648 N N . ASN A 1 80 ? 1.821 8.456 7.646 1.00 93.69 80 ASN A N 1
ATOM 649 C CA . ASN A 1 80 ? 1.313 9.169 8.825 1.00 93.69 80 ASN A CA 1
ATOM 650 C C . ASN A 1 80 ? 1.571 10.687 8.731 1.00 93.69 80 ASN A C 1
ATOM 652 O O . ASN A 1 80 ? 2.257 11.281 9.563 1.00 93.69 80 ASN A O 1
ATOM 656 N N . THR A 1 81 ? 1.047 11.322 7.684 1.00 95.00 81 THR A N 1
ATOM 657 C CA . THR A 1 81 ? 1.153 12.768 7.456 1.00 95.00 81 THR A CA 1
ATOM 658 C C . THR A 1 81 ? -0.121 13.486 7.916 1.00 95.00 81 THR A C 1
ATOM 660 O O . THR A 1 81 ? -1.189 12.873 8.009 1.00 95.00 81 THR A O 1
ATOM 663 N N . PRO A 1 82 ? -0.066 14.796 8.227 1.00 93.94 82 PRO A N 1
ATOM 664 C CA . PRO A 1 82 ? -1.269 15.571 8.540 1.00 93.94 82 PRO A CA 1
ATOM 665 C C . PRO A 1 82 ? -2.325 15.527 7.423 1.00 93.94 82 PRO A C 1
ATOM 667 O O . PRO A 1 82 ? -3.505 15.354 7.714 1.00 93.94 82 PRO A O 1
ATOM 670 N N . ALA A 1 83 ? -1.901 15.608 6.157 1.00 92.12 83 ALA A N 1
ATOM 671 C CA . ALA A 1 83 ? -2.800 15.576 5.003 1.00 92.12 83 ALA A CA 1
ATOM 672 C C . ALA A 1 83 ? -3.524 14.226 4.859 1.00 92.12 83 ALA A C 1
ATOM 674 O O . ALA A 1 83 ? -4.744 14.197 4.701 1.00 92.12 83 ALA A O 1
ATOM 675 N N . ALA A 1 84 ? -2.799 13.108 4.988 1.00 93.31 84 ALA 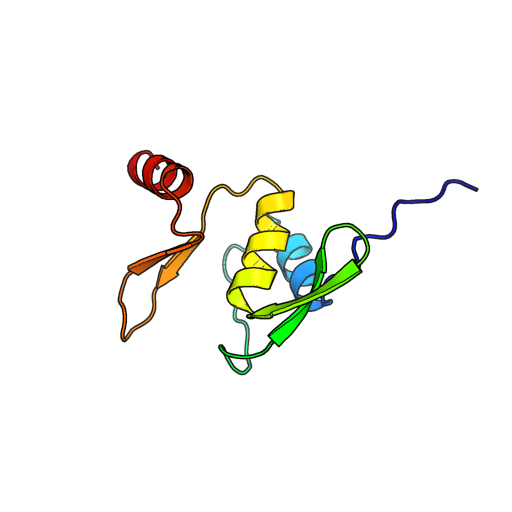A N 1
ATOM 676 C CA . ALA A 1 84 ? -3.390 11.769 4.941 1.00 93.31 84 ALA A CA 1
ATOM 677 C C . ALA A 1 84 ? -4.379 11.546 6.096 1.00 93.31 84 ALA A C 1
ATOM 679 O O . ALA A 1 84 ? -5.475 11.027 5.888 1.00 93.31 84 ALA A O 1
ATOM 680 N N . ARG A 1 85 ? -4.038 12.012 7.308 1.00 92.00 85 ARG A N 1
ATOM 681 C CA . ARG A 1 85 ? -4.938 11.954 8.471 1.00 92.00 85 ARG A CA 1
ATOM 682 C C . ARG A 1 85 ? -6.216 12.756 8.266 1.00 92.00 85 ARG A C 1
ATOM 684 O O . ARG A 1 85 ? -7.291 12.269 8.598 1.00 92.00 85 ARG A O 1
ATOM 691 N N . GLN A 1 86 ? -6.112 13.949 7.690 1.00 92.44 86 GLN A N 1
ATOM 692 C CA . GLN A 1 86 ? -7.283 14.759 7.374 1.00 92.44 86 GLN A CA 1
ATOM 693 C C . GLN A 1 86 ? -8.170 14.090 6.317 1.00 92.44 86 GLN A C 1
ATOM 695 O O . GLN A 1 86 ? -9.390 14.122 6.449 1.00 92.44 86 GLN A O 1
ATOM 700 N N . CYS A 1 87 ? -7.584 13.463 5.291 1.00 90.94 87 CYS A N 1
ATOM 701 C CA . CYS A 1 87 ? -8.351 12.707 4.297 1.00 90.94 87 CYS A CA 1
ATOM 702 C C . CYS A 1 87 ? -9.101 11.540 4.950 1.00 90.94 87 CYS A C 1
ATOM 704 O O . CYS A 1 87 ? -10.295 11.381 4.720 1.00 90.94 87 CYS A O 1
ATOM 706 N N . ALA A 1 88 ? -8.439 10.788 5.832 1.00 90.75 88 ALA A N 1
ATOM 707 C CA . ALA A 1 88 ? -9.047 9.659 6.532 1.00 90.75 88 ALA A CA 1
ATOM 708 C C . ALA A 1 88 ? -10.189 10.055 7.482 1.00 90.75 88 ALA A C 1
ATOM 710 O O . ALA A 1 88 ? -11.108 9.274 7.679 1.00 90.75 88 ALA A O 1
ATOM 711 N N . GLN A 1 89 ? -10.162 11.259 8.058 1.00 89.38 89 GLN A N 1
ATOM 712 C CA . GLN A 1 89 ? -11.255 11.771 8.899 1.00 89.38 89 GLN A CA 1
ATOM 713 C C . GLN A 1 89 ? -12.503 12.176 8.103 1.00 89.38 89 GLN A C 1
ATOM 715 O O . GLN A 1 89 ? -13.563 12.372 8.693 1.00 89.38 89 GLN A O 1
ATOM 720 N N . ARG A 1 90 ? -12.364 12.378 6.789 1.00 85.31 90 ARG A N 1
ATOM 721 C CA . ARG A 1 90 ? -13.438 12.838 5.897 1.00 85.31 90 ARG A CA 1
ATOM 722 C C . ARG A 1 90 ? -14.051 11.717 5.056 1.00 85.31 90 ARG A C 1
ATOM 724 O O . ARG A 1 90 ? -15.053 11.983 4.395 1.00 85.31 90 ARG A O 1
ATOM 731 N N . ALA A 1 91 ? -13.410 10.551 5.025 1.00 73.31 91 ALA A N 1
ATOM 732 C CA . ALA A 1 91 ? -13.861 9.354 4.320 1.00 73.31 91 ALA A CA 1
ATOM 733 C C . ALA A 1 91 ? -14.944 8.627 5.128 1.00 73.31 91 ALA A C 1
ATOM 735 O O . ALA A 1 91 ? -15.878 8.104 4.483 1.00 73.31 91 ALA A O 1
#

Secondary structure (DSSP, 8-state):
---PPPPP---HHHHHHHHHHTT-S-----S-TT-EEEEEETTEEEEEEHHHHHHHHHHTTT---EEEEETTTEEEEES--HHHHHHHHH-

Foldseek 3Di:
DDPDPDPFPADPVLVVCVVCVVPDVDDDDDDDQQDWDFGDDPNDTDTDGPVVSSVVSVVVVPDLWDFDADPVPGTDIPPNDPRSVVVVVVD

Solvent-accessible surface area (backbone atoms only — not comparable to full-atom values): 5876 Å² total; per-residue (Å²): 132,83,81,66,80,72,73,73,70,53,50,66,69,62,56,50,50,57,74,40,46,89,77,44,94,77,85,86,88,85,78,67,80,82,39,69,40,62,31,64,52,95,94,37,82,41,83,29,47,46,66,56,44,54,46,55,65,38,43,80,72,71,51,75,60,44,83,44,74,43,94,87,82,41,75,45,59,40,65,84,42,73,68,31,51,54,51,64,77,73,109